Protein AF-A0A1C5WD98-F1 (afdb_monomer_lite)

Structure (mmCIF, N/CA/C/O backbone):
data_AF-A0A1C5WD98-F1
#
_entry.id   AF-A0A1C5WD98-F1
#
loop_
_atom_site.group_PDB
_atom_site.id
_atom_site.type_symbol
_atom_site.label_atom_id
_atom_site.label_alt_id
_atom_site.label_comp_id
_atom_site.label_asym_id
_atom_site.label_entity_id
_atom_site.label_seq_id
_atom_site.pdbx_PDB_ins_code
_atom_site.Cartn_x
_atom_site.Cartn_y
_atom_site.Cartn_z
_atom_site.occupancy
_atom_site.B_iso_or_equiv
_atom_site.auth_seq_id
_atom_site.auth_comp_id
_atom_site.auth_asym_id
_atom_site.auth_atom_id
_atom_site.pdbx_PDB_model_num
ATOM 1 N N . MET A 1 1 ? -21.181 -2.408 30.366 1.00 50.03 1 MET A N 1
ATOM 2 C CA . MET A 1 1 ? -20.063 -1.778 29.636 1.00 50.03 1 MET A CA 1
ATOM 3 C C . MET A 1 1 ? -19.833 -2.634 28.402 1.00 50.03 1 MET A C 1
ATOM 5 O O . MET A 1 1 ? -19.607 -3.822 28.572 1.00 50.03 1 MET A O 1
ATOM 9 N N . TYR A 1 2 ? -20.045 -2.099 27.198 1.00 61.69 2 TYR A N 1
ATOM 10 C CA . TYR A 1 2 ? -19.792 -2.847 25.962 1.00 61.69 2 TYR A CA 1
ATOM 11 C C . TYR A 1 2 ? -18.314 -2.698 25.611 1.00 61.69 2 TYR A C 1
ATOM 13 O O . TYR A 1 2 ? -17.845 -1.578 25.423 1.00 61.69 2 TYR A O 1
ATOM 21 N N . THR A 1 3 ? -17.589 -3.811 25.568 1.00 67.06 3 THR A N 1
ATOM 22 C CA . THR A 1 3 ? -16.191 -3.832 25.132 1.00 67.06 3 THR A CA 1
ATOM 23 C C . THR A 1 3 ? -16.178 -4.037 23.625 1.00 67.06 3 THR A C 1
ATOM 25 O O . THR A 1 3 ? -16.642 -5.063 23.133 1.00 67.06 3 THR A O 1
ATOM 28 N N . ILE A 1 4 ? -15.703 -3.035 22.892 1.00 70.31 4 ILE A N 1
ATOM 29 C CA . ILE A 1 4 ? -15.509 -3.125 21.445 1.00 70.31 4 ILE A CA 1
ATOM 30 C C . ILE A 1 4 ? -14.107 -3.691 21.236 1.00 70.31 4 ILE A C 1
ATOM 32 O O . ILE A 1 4 ? -13.137 -3.073 21.662 1.00 70.31 4 ILE A O 1
ATOM 36 N N . ASN A 1 5 ? -14.004 -4.867 20.618 1.00 76.12 5 ASN A N 1
ATOM 37 C CA . ASN A 1 5 ? -12.718 -5.484 20.299 1.00 76.12 5 ASN A CA 1
ATOM 38 C C . ASN A 1 5 ? -12.189 -4.899 18.985 1.00 76.12 5 ASN A C 1
ATOM 40 O O . ASN A 1 5 ? -12.525 -5.392 17.914 1.00 76.12 5 ASN A O 1
ATOM 44 N N . ASN A 1 6 ? -11.392 -3.836 19.066 1.00 82.69 6 ASN A N 1
ATOM 45 C CA . ASN A 1 6 ? -10.650 -3.277 17.934 1.00 82.69 6 ASN A CA 1
ATOM 46 C C . ASN A 1 6 ? -9.317 -4.020 17.739 1.00 82.69 6 ASN A C 1
ATOM 48 O O . ASN A 1 6 ? -8.606 -4.271 18.710 1.00 82.69 6 ASN A O 1
ATOM 52 N N . LYS A 1 7 ? -8.938 -4.325 16.491 1.00 86.56 7 LYS A N 1
ATOM 53 C CA . LYS A 1 7 ? -7.667 -5.009 16.172 1.00 86.56 7 LYS A CA 1
ATOM 54 C C . LYS A 1 7 ? -6.417 -4.157 16.419 1.00 86.56 7 LYS A C 1
ATOM 56 O O . LYS A 1 7 ? -5.368 -4.726 16.717 1.00 86.56 7 LYS A O 1
ATOM 61 N N . PHE A 1 8 ? -6.536 -2.833 16.285 1.00 89.62 8 PHE A N 1
ATOM 62 C CA . PHE A 1 8 ? -5.437 -1.867 16.421 1.00 89.62 8 PHE A CA 1
ATOM 63 C C . PHE A 1 8 ? -5.777 -0.720 17.376 1.00 89.62 8 PHE A C 1
ATOM 65 O O . PHE A 1 8 ? -6.924 -0.255 17.405 1.00 89.62 8 PHE A O 1
ATOM 72 N N . GLU A 1 9 ? -4.780 -0.227 18.106 1.00 89.56 9 GLU A N 1
ATOM 73 C CA . GLU A 1 9 ? -4.888 0.895 19.043 1.00 89.56 9 GLU A CA 1
ATOM 74 C C . GLU A 1 9 ? -4.511 2.250 18.422 1.00 89.56 9 GLU A C 1
ATOM 76 O O . GLU A 1 9 ? -3.893 2.350 17.361 1.00 89.56 9 GLU A O 1
ATOM 81 N N . LEU A 1 10 ? -4.891 3.342 19.096 1.00 90.88 10 LEU A N 1
ATOM 82 C CA . LEU A 1 10 ? -4.507 4.694 18.688 1.00 90.88 10 LEU A CA 1
ATOM 83 C C . LEU A 1 10 ? -2.989 4.876 18.765 1.00 90.88 10 LEU A C 1
ATOM 85 O O . LEU A 1 10 ? -2.370 4.642 19.796 1.00 90.88 10 LEU A O 1
ATOM 89 N N . GLY A 1 11 ? -2.402 5.380 17.683 1.00 91.69 11 GLY A N 1
ATOM 90 C CA . GLY A 1 11 ? -0.966 5.600 17.577 1.00 91.69 11 GLY A CA 1
ATOM 91 C C . GLY A 1 11 ? -0.157 4.349 17.236 1.00 91.69 11 GLY A C 1
ATOM 92 O O . GLY A 1 11 ? 1.049 4.487 17.037 1.00 91.69 11 GLY A O 1
ATOM 93 N N . GLU A 1 12 ? -0.786 3.179 17.116 1.00 93.81 12 GLU A N 1
ATOM 94 C CA . GLU A 1 12 ? -0.118 1.953 16.681 1.00 93.81 12 GLU A CA 1
ATOM 95 C C . GLU A 1 12 ? 0.359 2.086 15.226 1.00 93.81 12 GLU A C 1
ATOM 97 O O . GLU A 1 12 ? -0.339 2.640 14.367 1.00 93.81 12 GLU A O 1
ATOM 102 N N . GLU A 1 13 ? 1.572 1.604 14.955 1.00 94.81 13 GLU A N 1
ATOM 103 C CA . GLU A 1 13 ? 2.104 1.493 13.599 1.00 94.81 13 GLU A CA 1
ATOM 104 C C . GLU A 1 13 ? 1.762 0.121 13.030 1.00 94.81 13 GLU A C 1
ATOM 106 O O . GLU A 1 13 ? 2.045 -0.906 13.641 1.00 94.81 13 GLU A O 1
ATOM 111 N N . CYS A 1 14 ? 1.179 0.107 11.841 1.00 94.31 14 CYS A N 1
ATOM 112 C CA . CYS A 1 14 ? 0.757 -1.104 11.153 1.00 94.31 14 CYS A CA 1
ATOM 113 C C . CYS A 1 14 ? 0.961 -0.950 9.643 1.00 94.31 14 CYS A C 1
ATOM 115 O O . CYS A 1 14 ? 1.528 0.041 9.166 1.00 94.31 14 CYS A O 1
ATOM 117 N N . TRP A 1 15 ? 0.507 -1.938 8.882 1.00 94.38 15 TRP A N 1
ATOM 118 C CA . TRP A 1 15 ? 0.615 -1.957 7.431 1.00 94.38 15 TRP A CA 1
ATOM 119 C C . TRP A 1 15 ? -0.761 -1.864 6.785 1.00 94.38 15 TRP A C 1
ATOM 121 O O . TRP A 1 15 ? -1.721 -2.482 7.231 1.00 94.38 15 TRP A O 1
ATOM 131 N N . SER A 1 16 ? -0.860 -1.082 5.717 1.00 93.75 16 SER A N 1
ATOM 132 C CA . SER A 1 16 ? -2.041 -1.004 4.860 1.00 93.75 16 SER A CA 1
ATOM 133 C C . SER A 1 16 ? -1.636 -1.153 3.402 1.00 93.75 16 SER A C 1
ATOM 135 O O . SER A 1 16 ? -0.465 -1.357 3.094 1.00 93.75 16 SER A O 1
ATOM 137 N N . THR A 1 17 ? -2.600 -1.055 2.495 1.00 91.69 17 THR A N 1
ATOM 138 C CA . THR A 1 17 ? -2.381 -1.241 1.064 1.00 91.69 17 THR A CA 1
ATOM 139 C C . THR A 1 17 ? -3.000 -0.109 0.255 1.00 91.69 17 THR A C 1
ATOM 141 O O . THR A 1 17 ? -4.052 0.440 0.595 1.00 91.69 17 THR A O 1
ATOM 144 N N . TYR A 1 18 ? -2.350 0.267 -0.840 1.00 89.25 18 TYR A N 1
ATOM 145 C CA . TYR A 1 18 ? -2.817 1.311 -1.748 1.00 89.25 18 TYR A CA 1
ATOM 146 C C . TYR A 1 18 ? -2.555 0.931 -3.199 1.00 89.25 18 TYR A C 1
ATOM 148 O O . TYR A 1 18 ? -1.744 0.058 -3.499 1.00 89.25 18 TYR A O 1
ATOM 156 N N . ARG A 1 19 ? -3.288 1.573 -4.111 1.00 87.31 19 ARG A N 1
ATOM 157 C CA . ARG A 1 19 ? -3.120 1.363 -5.547 1.00 87.31 19 ARG A CA 1
ATOM 158 C C . ARG A 1 19 ? -2.031 2.282 -6.069 1.00 87.31 19 ARG A C 1
ATOM 160 O O . ARG A 1 19 ? -2.161 3.502 -5.981 1.00 87.31 19 ARG A O 1
ATOM 167 N N . GLU A 1 20 ? -1.017 1.693 -6.674 1.00 85.69 20 GLU A N 1
ATOM 168 C CA . GLU A 1 20 ? 0.025 2.401 -7.400 1.00 85.69 20 GLU A CA 1
ATOM 169 C C . GLU A 1 20 ? -0.120 2.131 -8.898 1.00 85.69 20 GLU A C 1
ATOM 171 O O . GLU A 1 20 ? -0.405 1.008 -9.320 1.00 85.69 20 GLU A O 1
ATOM 176 N N . LYS A 1 21 ? 0.042 3.172 -9.720 1.00 81.94 21 LYS A N 1
ATOM 177 C CA . LYS A 1 21 ? 0.034 3.012 -11.176 1.00 81.94 21 LYS A CA 1
ATOM 178 C C . LYS A 1 21 ? 1.236 2.186 -11.602 1.00 81.94 21 LYS A C 1
ATOM 180 O O . LYS A 1 21 ? 2.374 2.524 -11.283 1.00 81.94 21 LYS A O 1
ATOM 185 N N . THR A 1 22 ? 0.997 1.146 -12.388 1.00 78.06 22 THR A N 1
ATOM 186 C CA . THR A 1 22 ? 2.083 0.361 -12.961 1.00 78.06 22 THR A CA 1
ATOM 187 C C . THR A 1 22 ? 2.696 1.140 -14.123 1.00 78.06 22 THR A C 1
ATOM 189 O O . THR A 1 22 ? 2.109 1.245 -15.202 1.00 78.06 22 THR A O 1
ATOM 192 N N . VAL A 1 23 ? 3.889 1.693 -13.914 1.00 73.44 23 VAL A N 1
ATOM 193 C CA . VAL A 1 23 ? 4.660 2.341 -14.981 1.00 73.44 23 VAL A CA 1
ATOM 194 C C . VAL A 1 23 ? 5.560 1.298 -15.631 1.00 73.44 23 VAL A C 1
ATOM 196 O O . VAL A 1 23 ? 6.528 0.833 -15.031 1.00 73.44 23 VAL A O 1
ATOM 199 N N . TYR A 1 24 ? 5.252 0.928 -16.873 1.00 72.88 24 TYR A N 1
ATOM 200 C CA . TYR A 1 24 ? 6.123 0.060 -17.656 1.00 72.88 24 TYR A CA 1
ATOM 201 C C . TYR A 1 24 ? 7.190 0.899 -18.361 1.00 72.88 24 TYR A C 1
ATOM 203 O O . TYR A 1 24 ? 6.879 1.767 -19.175 1.00 72.88 24 TYR A O 1
ATOM 211 N N . LYS A 1 25 ? 8.464 0.641 -18.057 1.00 78.69 25 LYS A N 1
ATOM 212 C CA . LYS A 1 25 ? 9.591 1.270 -18.753 1.00 78.69 25 LYS A CA 1
ATOM 213 C C . LYS A 1 25 ? 10.087 0.357 -19.860 1.00 78.69 25 LYS A C 1
ATOM 215 O O . LYS A 1 25 ? 10.160 -0.856 -19.686 1.00 78.69 25 LYS A O 1
ATOM 220 N N . CYS A 1 26 ? 10.486 0.956 -20.981 1.00 81.19 26 CYS A N 1
ATOM 221 C CA . CYS A 1 26 ? 11.071 0.197 -22.080 1.00 81.19 26 CYS A CA 1
ATOM 222 C C . CYS A 1 26 ? 12.317 -0.555 -21.602 1.00 81.19 26 CYS A C 1
ATOM 224 O O . CYS A 1 26 ? 13.227 0.100 -21.096 1.00 81.19 26 CYS A O 1
ATOM 226 N N . PRO A 1 27 ? 12.418 -1.881 -21.795 1.00 82.94 27 PRO A N 1
ATOM 227 C CA . PRO A 1 27 ? 13.565 -2.646 -21.310 1.00 82.94 27 PRO A CA 1
ATOM 228 C C . PRO A 1 27 ? 14.864 -2.273 -22.037 1.00 82.94 27 PRO A C 1
ATOM 230 O O . PRO A 1 27 ? 15.945 -2.449 -21.489 1.00 82.94 27 PRO A O 1
ATOM 233 N N . ILE A 1 28 ? 14.765 -1.724 -23.253 1.00 84.69 28 ILE A N 1
ATOM 234 C CA . ILE A 1 28 ? 15.926 -1.369 -24.076 1.00 84.69 28 ILE A CA 1
ATOM 235 C C . ILE A 1 28 ? 16.441 0.039 -23.755 1.00 84.69 28 ILE A C 1
ATOM 237 O O . ILE A 1 28 ? 17.632 0.220 -23.524 1.00 84.69 28 ILE A O 1
ATOM 241 N N . CYS A 1 29 ? 15.569 1.053 -23.748 1.00 84.62 29 CYS A N 1
ATOM 242 C CA . CYS A 1 29 ? 15.987 2.443 -23.507 1.00 84.62 29 CYS A CA 1
ATOM 243 C C . CYS A 1 29 ? 15.734 2.933 -22.076 1.00 84.62 29 CYS A C 1
ATOM 245 O O . CYS A 1 29 ? 16.044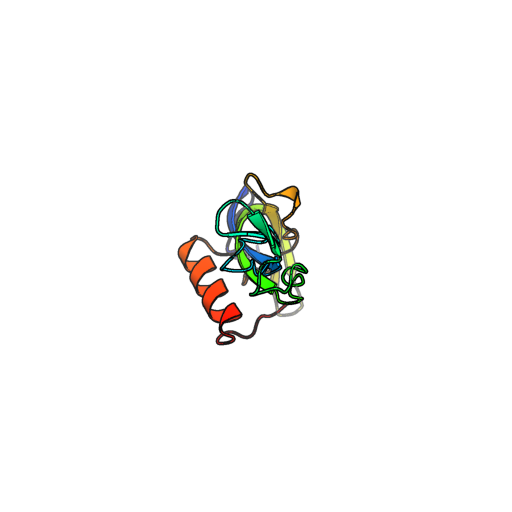 4.079 -21.761 1.00 84.62 29 CYS A O 1
ATOM 247 N N . ASN A 1 30 ? 15.153 2.105 -21.205 1.00 83.44 30 ASN A N 1
ATOM 248 C CA . ASN A 1 30 ? 14.761 2.456 -19.837 1.00 83.44 30 ASN A CA 1
ATOM 249 C C . ASN A 1 30 ? 13.933 3.756 -19.752 1.00 83.44 30 ASN A C 1
ATOM 251 O O . ASN A 1 30 ? 14.120 4.581 -18.860 1.00 83.44 30 ASN A O 1
ATOM 255 N N . GLY A 1 31 ? 13.053 3.971 -20.736 1.00 81.19 31 GLY A N 1
ATOM 256 C CA . GLY A 1 31 ? 12.213 5.169 -20.839 1.00 81.19 31 GLY A CA 1
ATOM 257 C C . GLY A 1 31 ? 12.902 6.411 -21.417 1.00 81.19 31 GLY A C 1
ATOM 258 O O . GLY A 1 31 ? 12.253 7.439 -21.546 1.00 81.19 31 GLY A O 1
ATOM 259 N N . LYS A 1 32 ? 14.179 6.336 -21.816 1.00 85.62 32 LYS A N 1
ATOM 260 C CA . LYS A 1 32 ? 14.914 7.463 -22.426 1.00 85.62 32 LYS A CA 1
ATOM 261 C C . LYS A 1 32 ? 14.570 7.728 -23.892 1.00 85.62 32 LYS A C 1
ATOM 263 O O . LYS A 1 32 ? 15.164 8.628 -24.465 1.00 85.62 32 LYS A O 1
ATOM 268 N N . THR A 1 33 ? 13.720 6.887 -24.490 1.00 87.19 33 THR A N 1
ATOM 269 C CA . THR A 1 33 ? 13.281 6.887 -25.902 1.00 87.19 33 THR A CA 1
ATOM 270 C C . THR A 1 33 ? 14.380 6.790 -26.969 1.00 87.19 33 THR A C 1
ATOM 272 O O . THR A 1 33 ? 14.078 6.479 -28.116 1.00 87.19 33 THR A O 1
ATOM 275 N N . GLU A 1 34 ? 15.653 6.895 -26.597 1.00 90.69 34 GLU A N 1
ATOM 276 C CA . GLU A 1 34 ? 16.817 6.810 -27.479 1.00 90.69 34 GLU A CA 1
ATOM 277 C C . GLU A 1 34 ? 17.840 5.787 -26.968 1.00 90.69 34 GLU A C 1
ATOM 279 O O . GLU A 1 34 ? 17.907 5.483 -25.772 1.00 90.69 34 GLU A O 1
ATOM 284 N N . ILE A 1 35 ? 18.664 5.268 -27.880 1.00 90.56 35 ILE A N 1
ATOM 285 C CA . ILE A 1 35 ? 19.832 4.433 -27.573 1.00 90.56 35 ILE A CA 1
ATOM 286 C C . ILE A 1 35 ? 21.068 4.930 -28.325 1.00 90.56 35 ILE A C 1
ATOM 288 O O . ILE A 1 35 ? 20.961 5.593 -29.356 1.00 90.56 35 ILE A O 1
ATOM 292 N N . VAL A 1 36 ? 22.255 4.589 -27.819 1.00 91.69 36 VAL A N 1
ATOM 293 C CA . VAL A 1 36 ? 23.523 4.880 -28.500 1.00 91.69 36 VAL A CA 1
ATOM 294 C C . VAL A 1 36 ? 23.928 3.667 -29.330 1.00 91.69 36 VAL A C 1
ATOM 296 O O . VAL A 1 36 ? 24.227 2.610 -28.779 1.00 91.69 36 VAL A O 1
ATOM 299 N N . TYR A 1 37 ? 23.971 3.824 -30.651 1.00 87.38 37 TYR A N 1
ATOM 300 C CA . TYR A 1 37 ? 24.449 2.804 -31.580 1.00 87.38 37 TYR A CA 1
ATOM 301 C C . TYR A 1 37 ? 25.620 3.357 -32.392 1.00 87.38 37 TYR A C 1
ATOM 303 O O . TYR A 1 37 ? 25.483 4.353 -33.099 1.00 87.38 37 TYR A O 1
ATOM 311 N N . LYS A 1 38 ? 26.794 2.721 -32.270 1.00 90.38 38 LYS A N 1
ATOM 312 C CA . LYS A 1 38 ? 28.039 3.128 -32.956 1.00 90.38 38 LYS A CA 1
ATOM 313 C C . LYS A 1 38 ? 28.395 4.619 -32.778 1.00 90.38 38 LYS A C 1
ATOM 315 O O . LYS A 1 38 ? 28.892 5.253 -33.699 1.00 90.38 38 LYS A O 1
ATOM 320 N N . GLY A 1 39 ? 28.123 5.178 -31.597 1.00 90.12 39 GLY A N 1
ATOM 321 C CA . GLY A 1 39 ? 28.397 6.585 -31.273 1.00 90.12 39 GLY A CA 1
ATOM 322 C C . GLY A 1 39 ? 27.298 7.577 -31.674 1.00 90.12 39 GLY A C 1
ATOM 323 O O . GLY A 1 39 ? 27.360 8.732 -31.263 1.00 90.12 39 GLY A O 1
ATOM 324 N N . TYR A 1 40 ? 26.262 7.141 -32.393 1.00 90.25 40 TYR A N 1
ATOM 325 C CA . TYR A 1 40 ? 25.119 7.974 -32.768 1.00 90.25 40 TYR A CA 1
ATOM 326 C C . TYR A 1 40 ? 23.923 7.714 -31.849 1.00 90.25 40 TYR A C 1
ATOM 328 O O . TYR A 1 40 ? 23.685 6.576 -31.436 1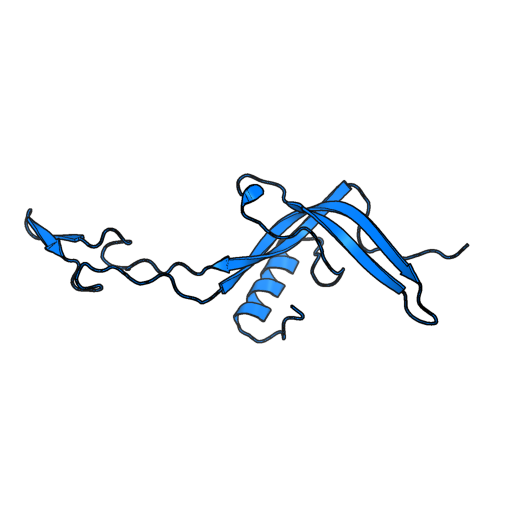.00 90.25 40 TYR A O 1
ATOM 336 N N . ARG A 1 41 ? 23.156 8.766 -31.537 1.00 91.12 41 ARG A N 1
ATOM 337 C CA . ARG A 1 41 ? 21.859 8.633 -30.862 1.00 91.12 41 ARG A CA 1
ATOM 338 C C . ARG A 1 41 ? 20.807 8.280 -31.898 1.00 91.12 41 ARG A C 1
ATOM 340 O O . ARG A 1 41 ? 20.642 9.006 -32.874 1.00 91.12 41 ARG A O 1
ATOM 347 N N . VAL A 1 42 ? 20.127 7.163 -31.688 1.00 92.25 42 VAL A N 1
ATOM 348 C CA . VAL A 1 42 ? 19.047 6.698 -32.558 1.00 92.25 42 VAL A CA 1
ATOM 349 C C . VAL A 1 42 ? 17.784 6.460 -31.731 1.00 92.25 42 VAL A C 1
ATOM 351 O O . VAL A 1 42 ? 17.895 6.089 -30.555 1.00 92.25 42 VAL A O 1
ATOM 354 N N . PRO A 1 43 ? 16.586 6.647 -32.315 1.00 91.00 43 PRO A N 1
ATOM 355 C CA . PRO A 1 43 ? 15.336 6.286 -31.662 1.00 91.00 43 PRO A CA 1
ATOM 356 C C . PRO A 1 43 ? 15.369 4.827 -31.212 1.00 91.00 43 PRO A C 1
ATOM 358 O O . PRO A 1 43 ? 15.873 3.953 -31.920 1.00 91.00 43 PRO A O 1
ATOM 361 N N . CYS A 1 44 ? 14.848 4.554 -30.020 1.00 88.50 44 CYS A N 1
ATOM 362 C CA . CYS A 1 44 ? 14.803 3.199 -29.501 1.00 88.50 44 CYS A CA 1
ATOM 363 C C . CYS A 1 44 ? 13.874 2.343 -30.378 1.00 88.50 44 CYS A C 1
ATOM 365 O O . CYS A 1 44 ? 12.683 2.650 -30.441 1.00 88.50 44 CYS A O 1
ATOM 367 N N . PRO A 1 45 ? 14.370 1.249 -30.983 1.00 87.00 45 PRO A N 1
ATOM 368 C CA . PRO A 1 45 ? 13.581 0.420 -31.895 1.00 87.00 45 PRO A CA 1
ATOM 369 C C . PRO A 1 45 ? 12.490 -0.392 -31.185 1.00 87.00 45 PRO A C 1
ATOM 371 O O . PRO A 1 45 ? 11.566 -0.864 -31.827 1.00 87.00 45 PRO A O 1
ATOM 374 N N . ALA A 1 46 ? 12.574 -0.569 -29.861 1.00 85.12 46 ALA A N 1
ATOM 375 C CA . ALA A 1 46 ? 11.537 -1.276 -29.101 1.00 85.12 46 ALA A CA 1
ATOM 376 C C . ALA A 1 46 ? 10.325 -0.407 -28.748 1.00 85.12 46 ALA A C 1
ATOM 378 O O . ALA A 1 46 ? 9.283 -0.946 -28.393 1.00 85.12 46 ALA A O 1
ATOM 379 N N . CYS A 1 47 ? 10.452 0.919 -28.798 1.00 85.88 47 CYS A N 1
ATOM 380 C CA . CYS A 1 47 ? 9.345 1.832 -28.511 1.00 85.88 47 CYS A CA 1
ATOM 381 C C . CYS A 1 47 ? 9.186 2.919 -29.583 1.00 85.88 47 CYS A C 1
ATOM 383 O O . CYS A 1 47 ? 8.591 3.957 -29.301 1.00 85.88 47 CYS A O 1
ATOM 385 N N . ASP A 1 48 ? 9.799 2.735 -30.757 1.00 84.81 48 ASP A N 1
ATOM 386 C CA . ASP A 1 48 ? 9.844 3.679 -31.884 1.00 84.81 48 ASP A CA 1
ATOM 387 C C . ASP A 1 48 ? 10.104 5.144 -31.490 1.00 84.81 48 ASP A C 1
ATOM 389 O O . ASP A 1 48 ? 9.511 6.074 -32.033 1.00 84.81 48 ASP A O 1
ATOM 393 N N . GLY A 1 49 ? 10.954 5.374 -30.485 1.00 84.44 49 GLY A N 1
ATOM 394 C CA . GLY A 1 49 ? 11.226 6.723 -29.969 1.00 84.44 49 GLY A CA 1
ATOM 395 C C . GLY A 1 49 ? 10.061 7.421 -29.249 1.00 84.44 49 GLY A C 1
ATOM 396 O O . GLY A 1 49 ? 10.219 8.554 -28.808 1.00 84.44 49 GLY A O 1
ATOM 397 N N . LYS A 1 50 ? 8.912 6.761 -29.082 1.00 81.38 50 LYS A N 1
ATOM 398 C CA . LYS A 1 50 ? 7.722 7.303 -28.402 1.00 81.38 50 LYS A CA 1
ATOM 399 C C . LYS A 1 50 ? 7.671 6.956 -26.916 1.00 81.38 50 LYS A C 1
ATOM 401 O O . LYS A 1 50 ? 6.984 7.622 -26.151 1.00 81.38 50 LYS A O 1
ATOM 406 N N . GLY A 1 51 ? 8.417 5.931 -26.506 1.00 79.00 51 GLY A N 1
ATOM 407 C CA . GLY A 1 51 ? 8.284 5.344 -25.175 1.00 79.00 51 GLY A CA 1
ATOM 408 C C . GLY A 1 51 ? 7.072 4.417 -25.095 1.00 79.00 51 GLY A C 1
ATOM 409 O O . GLY A 1 51 ? 6.415 4.147 -26.097 1.00 79.00 51 GLY A O 1
ATOM 410 N N . PHE A 1 52 ? 6.811 3.891 -23.903 1.00 74.12 52 PHE A N 1
ATOM 411 C CA . PHE A 1 52 ? 5.563 3.190 -23.613 1.00 74.12 52 PHE A CA 1
ATOM 412 C C . PHE A 1 52 ? 4.634 4.161 -22.888 1.00 74.12 52 PHE A C 1
ATOM 414 O O . PHE A 1 52 ? 5.092 4.904 -22.020 1.00 74.12 52 PHE A O 1
ATOM 421 N N . GLU A 1 53 ? 3.352 4.171 -23.253 1.00 67.25 53 GLU A N 1
ATOM 422 C CA . GLU A 1 53 ? 2.348 4.952 -22.531 1.00 67.25 53 GLU A CA 1
ATOM 423 C C . GLU A 1 53 ? 2.247 4.471 -21.077 1.00 67.25 53 GLU A C 1
ATOM 425 O O . GLU A 1 53 ? 2.431 3.282 -20.784 1.00 67.25 53 GLU A O 1
ATOM 430 N N . GLU A 1 54 ? 1.950 5.394 -20.156 1.00 64.25 54 GLU A N 1
ATOM 431 C CA . GLU A 1 54 ? 1.603 5.012 -18.791 1.00 64.25 54 GLU A CA 1
ATOM 432 C C . GLU A 1 54 ? 0.414 4.057 -18.845 1.00 64.25 54 GLU A C 1
ATOM 434 O O . GLU A 1 54 ? -0.656 4.391 -19.358 1.00 64.25 54 GLU A O 1
ATOM 439 N N . SER A 1 55 ? 0.601 2.845 -18.324 1.00 65.00 55 SER A N 1
ATOM 440 C CA . SER A 1 55 ? -0.496 1.894 -18.305 1.00 65.00 55 SER A CA 1
ATOM 441 C C . SER A 1 55 ? -1.599 2.421 -17.384 1.00 65.00 55 SER A C 1
ATOM 443 O O . SER A 1 55 ? -1.336 2.936 -16.297 1.00 65.00 55 SER A O 1
ATOM 445 N N . SER A 1 56 ? -2.857 2.242 -17.783 1.00 66.62 56 SER A N 1
ATOM 446 C CA . SER A 1 56 ? -4.007 2.487 -16.904 1.00 66.62 56 SER A CA 1
ATOM 447 C C . SER A 1 56 ? -4.150 1.423 -15.808 1.00 66.62 56 SER A C 1
ATOM 449 O O . SER A 1 56 ? -5.122 1.440 -15.051 1.00 66.62 56 SER A O 1
ATOM 451 N N . LYS A 1 57 ? -3.215 0.466 -15.740 1.00 76.50 57 LYS A N 1
ATOM 452 C CA . LYS A 1 57 ? -3.233 -0.629 -14.779 1.00 76.50 57 LYS A CA 1
ATOM 453 C C . LYS A 1 57 ? -2.643 -0.157 -13.458 1.00 76.50 57 LYS A C 1
ATOM 455 O O . LYS A 1 57 ? -1.676 0.602 -13.410 1.00 76.50 57 LYS A O 1
ATOM 460 N N . TYR A 1 58 ? -3.247 -0.641 -12.387 1.00 82.44 58 TYR A N 1
ATOM 461 C CA . TYR A 1 58 ? -2.807 -0.392 -11.027 1.00 82.44 58 TYR A CA 1
ATOM 462 C C . TYR A 1 58 ? -2.399 -1.718 -10.404 1.00 82.44 58 TYR A C 1
ATOM 464 O O . TYR A 1 58 ? -3.050 -2.736 -10.649 1.00 82.44 58 TYR A O 1
ATOM 472 N N . ALA A 1 59 ? -1.357 -1.682 -9.587 1.00 85.88 59 ALA A N 1
ATOM 473 C CA . ALA A 1 59 ? -0.991 -2.761 -8.689 1.00 85.88 59 ALA A CA 1
ATOM 474 C C . ALA A 1 59 ? -1.277 -2.321 -7.255 1.00 85.88 59 ALA A C 1
ATOM 476 O O . ALA A 1 59 ? -1.135 -1.146 -6.908 1.00 85.88 59 ALA A O 1
ATOM 477 N N . LEU A 1 60 ? -1.705 -3.262 -6.427 1.00 89.62 60 LEU A N 1
ATOM 478 C CA . LEU A 1 60 ? -1.800 -3.065 -4.997 1.00 89.62 60 LEU A CA 1
ATOM 479 C C . LEU A 1 60 ? -0.420 -3.240 -4.364 1.00 89.62 60 LEU A C 1
ATOM 481 O O . LEU A 1 60 ? 0.258 -4.228 -4.645 1.00 89.62 60 LEU A O 1
ATOM 485 N N . ILE A 1 61 ? -0.013 -2.271 -3.547 1.00 89.69 61 ILE A N 1
ATOM 486 C CA . ILE A 1 61 ? 1.281 -2.237 -2.858 1.00 89.69 61 ILE A CA 1
ATOM 487 C C . ILE A 1 61 ? 1.051 -1.902 -1.385 1.00 89.69 61 ILE A C 1
ATOM 489 O O . ILE A 1 61 ? 0.144 -1.139 -1.038 1.00 89.69 61 ILE A O 1
ATOM 493 N N . GLN A 1 62 ? 1.866 -2.489 -0.515 1.00 92.19 62 GLN A N 1
ATOM 494 C CA . GLN A 1 62 ? 1.849 -2.257 0.920 1.00 92.19 62 GLN A CA 1
ATOM 495 C C . GLN A 1 62 ? 2.513 -0.927 1.301 1.00 92.19 62 GLN A C 1
ATOM 497 O O . GLN A 1 62 ? 3.469 -0.468 0.680 1.00 92.19 62 GLN A O 1
ATOM 502 N N . CYS A 1 63 ? 2.022 -0.306 2.365 1.00 92.00 63 CYS A N 1
ATOM 503 C CA . CYS A 1 63 ? 2.604 0.890 2.957 1.00 92.00 63 CYS A CA 1
ATOM 504 C C . CYS A 1 63 ? 2.482 0.853 4.477 1.00 92.00 63 CYS A C 1
ATOM 506 O O . CYS A 1 63 ? 1.479 0.382 5.019 1.00 92.00 63 CYS A O 1
ATOM 508 N N . LYS A 1 64 ? 3.465 1.430 5.166 1.00 93.81 64 LYS A N 1
ATOM 509 C CA . LYS A 1 64 ? 3.407 1.605 6.615 1.00 93.81 64 LYS A CA 1
ATOM 510 C C . LYS A 1 64 ? 2.507 2.787 6.970 1.00 93.81 64 LYS A C 1
ATOM 512 O O . LYS A 1 64 ? 2.590 3.849 6.350 1.00 93.81 64 LYS A O 1
ATOM 517 N N . VAL A 1 65 ? 1.651 2.617 7.970 1.00 93.94 65 VAL A N 1
ATOM 518 C CA . VAL A 1 65 ? 0.698 3.637 8.418 1.00 93.94 65 VAL A CA 1
ATOM 519 C C . VAL A 1 65 ? 0.631 3.696 9.942 1.00 93.94 65 VAL A C 1
ATOM 521 O O . VAL A 1 65 ? 0.946 2.729 10.632 1.00 93.94 65 VAL A O 1
ATOM 524 N N . LYS A 1 66 ? 0.196 4.838 10.474 1.00 94.62 66 LYS A N 1
ATOM 525 C CA . LYS A 1 66 ? -0.088 5.045 11.895 1.00 94.62 66 LYS A CA 1
ATOM 526 C C . LYS A 1 66 ? -1.581 5.221 12.109 1.00 94.62 66 LYS A C 1
ATOM 528 O O . LYS A 1 66 ? -2.205 6.029 11.416 1.00 94.62 66 LYS A O 1
ATOM 533 N N . ILE A 1 67 ? -2.152 4.536 13.095 1.00 94.56 67 ILE A N 1
ATOM 534 C CA . ILE A 1 67 ? -3.556 4.735 13.464 1.00 94.56 67 ILE A CA 1
ATOM 535 C C . ILE A 1 67 ? -3.730 6.115 14.101 1.00 94.56 67 ILE A C 1
ATOM 537 O O . ILE A 1 67 ? -3.162 6.418 15.149 1.00 94.56 67 ILE A O 1
ATOM 541 N N . LYS A 1 68 ? -4.563 6.953 13.485 1.00 93.94 68 LYS A N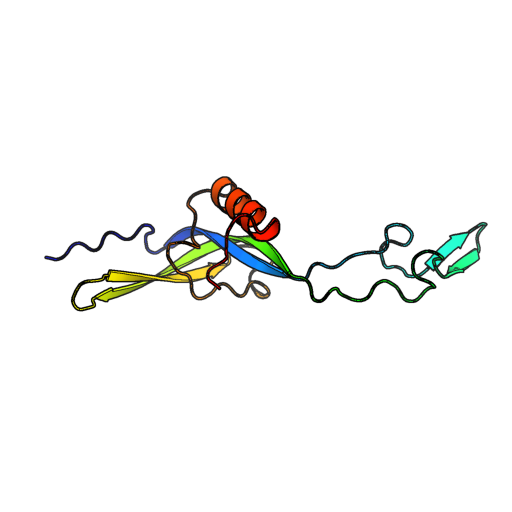 1
ATOM 542 C CA . LYS A 1 68 ? -4.890 8.299 13.971 1.00 93.94 68 LYS A CA 1
ATOM 543 C C . LYS A 1 68 ? -6.208 8.331 14.734 1.00 93.94 68 LYS A C 1
ATOM 545 O O . LYS A 1 68 ? -6.358 9.084 15.692 1.00 93.94 68 LYS A O 1
ATOM 550 N N . ARG A 1 69 ? -7.197 7.569 14.264 1.00 91.31 69 ARG A N 1
ATOM 551 C CA . ARG A 1 69 ? -8.537 7.522 14.855 1.00 91.31 69 ARG A CA 1
ATOM 552 C C . ARG A 1 69 ? -9.150 6.147 14.661 1.00 91.31 69 ARG A C 1
ATOM 554 O O . ARG A 1 69 ? -9.057 5.597 13.569 1.00 91.31 69 ARG A O 1
ATOM 561 N N . VAL A 1 70 ? -9.848 5.671 15.683 1.00 90.62 70 VAL A N 1
ATOM 562 C CA . VAL A 1 70 ? -10.736 4.509 15.603 1.00 90.62 70 VAL A CA 1
ATOM 563 C C . VAL A 1 70 ? -12.176 5.017 15.628 1.00 90.62 70 VAL A C 1
ATOM 565 O O . VAL A 1 70 ? -12.521 5.887 16.432 1.00 90.62 70 VAL A O 1
ATOM 568 N N . ILE A 1 71 ? -12.999 4.540 14.702 1.00 88.38 71 ILE A N 1
ATOM 569 C CA . ILE A 1 71 ? -14.411 4.889 14.560 1.00 88.38 71 ILE A CA 1
ATOM 570 C C . ILE A 1 71 ? -15.188 3.583 14.648 1.00 88.38 71 ILE A C 1
ATOM 572 O O . ILE A 1 71 ? -15.086 2.751 13.754 1.00 88.38 71 ILE A O 1
ATOM 576 N N . ALA A 1 72 ? -15.962 3.414 15.714 1.00 85.69 72 ALA A N 1
ATOM 577 C CA . ALA A 1 72 ? -16.856 2.278 15.865 1.00 85.69 72 ALA A CA 1
ATOM 578 C C . ALA A 1 72 ? -18.302 2.742 15.678 1.00 85.69 72 ALA A C 1
ATOM 580 O O . ALA A 1 72 ? -18.748 3.677 16.348 1.00 85.69 72 ALA A O 1
ATOM 581 N N . SER A 1 73 ? -19.022 2.089 14.772 1.00 82.44 73 SER A N 1
ATOM 582 C CA . SER A 1 73 ? -20.448 2.309 14.543 1.00 82.44 73 SER A CA 1
ATOM 583 C C . SER A 1 73 ? -21.215 1.095 15.049 1.00 82.44 73 SER A C 1
ATOM 585 O O . SER A 1 73 ? -20.971 -0.023 14.606 1.00 82.44 73 SER A O 1
ATOM 587 N N . ILE A 1 74 ? -22.135 1.313 15.989 1.00 82.25 74 ILE A N 1
ATOM 588 C CA . ILE A 1 74 ? -22.943 0.246 16.587 1.00 82.25 74 ILE A CA 1
ATOM 589 C C . ILE A 1 74 ? -24.317 0.267 15.915 1.00 82.25 74 ILE A C 1
ATOM 591 O O . ILE A 1 74 ? -25.117 1.177 16.143 1.00 82.25 74 ILE A O 1
ATOM 595 N N . GLY A 1 75 ? -24.567 -0.715 15.051 1.00 77.50 75 GLY A N 1
ATOM 596 C CA . GLY A 1 75 ? -25.877 -0.988 14.468 1.00 77.50 75 GLY A CA 1
ATOM 597 C C . GLY A 1 75 ? -26.746 -1.849 15.388 1.00 77.50 75 GLY A C 1
ATOM 598 O O . GLY A 1 75 ? -26.363 -2.181 16.507 1.00 77.50 75 GLY A O 1
ATOM 599 N N . LYS A 1 76 ? -27.933 -2.248 14.909 1.00 72.62 76 LYS A N 1
ATOM 600 C CA . LYS A 1 76 ? -28.858 -3.091 15.692 1.00 72.62 76 LYS A CA 1
ATOM 601 C C . LYS A 1 76 ? -28.261 -4.458 16.064 1.00 72.62 76 LYS A C 1
ATOM 603 O O . LYS A 1 76 ? -28.553 -4.916 17.158 1.00 72.62 76 LYS A O 1
ATOM 608 N N . ASN A 1 77 ? -27.436 -5.056 15.193 1.00 72.62 77 ASN A N 1
ATOM 609 C CA . ASN A 1 77 ? -26.810 -6.376 15.390 1.00 72.62 77 ASN A CA 1
ATOM 610 C C . ASN A 1 77 ? -25.336 -6.462 14.930 1.00 72.62 77 ASN A C 1
ATOM 612 O O . ASN A 1 77 ? -24.742 -7.532 15.019 1.00 72.62 77 ASN A O 1
ATOM 616 N N . GLU A 1 78 ? -24.743 -5.375 14.431 1.00 77.56 78 GLU A N 1
ATOM 617 C CA . GLU A 1 78 ? -23.393 -5.385 13.849 1.00 77.56 78 GLU A CA 1
ATOM 618 C C . GLU A 1 78 ? -22.571 -4.205 14.367 1.00 77.56 78 GLU A C 1
ATOM 620 O O . GLU A 1 78 ? -23.095 -3.104 14.563 1.00 77.56 78 GLU A O 1
ATOM 625 N N . ILE A 1 79 ? -21.282 -4.454 14.596 1.00 80.81 79 ILE A N 1
ATOM 626 C CA . ILE A 1 79 ? -20.297 -3.441 14.967 1.00 80.81 79 ILE A CA 1
ATOM 627 C C . ILE A 1 79 ? -19.384 -3.253 13.757 1.00 80.81 79 ILE A C 1
ATOM 629 O O . ILE A 1 79 ? -18.648 -4.166 13.397 1.00 80.81 79 ILE A O 1
ATOM 633 N N . ASP A 1 80 ? -19.433 -2.073 13.143 1.00 84.00 80 ASP A N 1
ATOM 634 C CA . ASP A 1 80 ? -18.539 -1.692 12.046 1.00 84.00 80 ASP A CA 1
ATOM 635 C C . ASP A 1 80 ? -17.380 -0.866 12.612 1.00 84.00 80 ASP A C 1
ATOM 637 O O . ASP A 1 80 ? -17.598 0.210 13.183 1.00 84.00 80 ASP A O 1
ATOM 641 N N . ILE A 1 81 ? -16.152 -1.375 12.486 1.00 87.00 81 ILE A N 1
ATOM 642 C CA . ILE A 1 81 ? -14.937 -0.707 12.965 1.00 87.00 81 ILE A CA 1
ATOM 643 C C . ILE A 1 81 ? -14.143 -0.192 11.768 1.00 87.00 81 ILE A C 1
ATOM 645 O O . ILE A 1 81 ? -13.686 -0.948 10.910 1.00 87.00 81 ILE A O 1
ATOM 649 N N . ARG A 1 82 ? -13.937 1.124 11.744 1.00 90.31 82 ARG A N 1
ATOM 650 C CA . ARG A 1 82 ? -13.131 1.821 10.742 1.00 90.31 82 ARG A CA 1
ATOM 651 C C . ARG A 1 82 ? -11.990 2.576 11.386 1.00 90.31 82 ARG A C 1
ATOM 653 O O . ARG A 1 82 ? -12.083 3.074 12.508 1.00 90.31 82 ARG A O 1
ATOM 660 N N . TYR A 1 83 ? -10.934 2.740 10.610 1.00 91.44 83 TYR A N 1
ATOM 661 C CA . TYR A 1 83 ? -9.711 3.391 11.031 1.00 91.44 83 TYR A CA 1
ATOM 662 C C . TYR A 1 83 ? -9.408 4.565 10.114 1.00 91.44 83 TYR A C 1
ATOM 664 O O . TYR A 1 83 ? -9.457 4.450 8.887 1.00 91.44 83 TYR A O 1
ATOM 672 N N . ASN A 1 84 ? -9.045 5.696 10.718 1.00 93.12 84 ASN A N 1
ATOM 673 C CA . ASN A 1 84 ? -8.305 6.718 9.998 1.00 93.12 84 ASN A CA 1
ATOM 674 C C . ASN A 1 84 ? -6.826 6.514 10.256 1.00 93.12 84 ASN A C 1
ATOM 676 O O . ASN A 1 84 ? -6.407 6.431 11.416 1.00 93.12 84 ASN A O 1
ATOM 680 N N . VAL A 1 85 ? -6.050 6.495 9.182 1.00 93.19 85 VAL A N 1
ATOM 681 C CA . VAL A 1 85 ? -4.616 6.239 9.241 1.00 93.19 85 VAL A CA 1
ATOM 682 C C . VAL A 1 85 ? -3.846 7.331 8.515 1.00 93.19 85 VAL A C 1
ATOM 684 O O . VAL A 1 85 ? -4.334 7.898 7.536 1.00 93.19 85 VAL A O 1
ATOM 687 N N . ASP A 1 86 ? -2.649 7.626 9.008 1.00 92.00 86 ASP A N 1
ATOM 688 C CA . ASP A 1 86 ? -1.701 8.526 8.355 1.00 92.00 86 ASP A CA 1
ATOM 689 C C . ASP A 1 86 ? -0.517 7.692 7.824 1.00 92.00 86 ASP A C 1
ATOM 691 O O . ASP A 1 86 ? 0.049 6.898 8.581 1.00 92.00 86 ASP A O 1
ATOM 695 N N . PRO A 1 87 ? -0.135 7.819 6.541 1.00 90.88 87 PRO A N 1
ATOM 696 C CA . PRO A 1 87 ? 1.016 7.105 5.997 1.00 90.88 87 PRO A CA 1
ATOM 697 C C . PRO A 1 87 ? 2.330 7.565 6.641 1.00 90.88 87 PRO A C 1
ATOM 699 O O . PRO A 1 87 ? 2.519 8.748 6.924 1.00 90.88 87 PRO A O 1
ATOM 702 N N . ILE A 1 88 ? 3.250 6.622 6.844 1.00 88.06 88 ILE A N 1
ATOM 703 C CA . ILE A 1 88 ? 4.582 6.856 7.413 1.00 88.06 88 ILE A CA 1
ATOM 704 C C . ILE A 1 88 ? 5.630 6.643 6.313 1.00 88.06 88 ILE A C 1
ATOM 706 O O . ILE A 1 88 ? 5.612 5.626 5.624 1.00 88.06 88 ILE A O 1
ATOM 710 N N . GLY A 1 89 ? 6.576 7.577 6.171 1.00 80.25 89 GLY A N 1
ATOM 711 C CA . GLY A 1 89 ? 7.736 7.442 5.281 1.00 80.25 89 GLY A CA 1
ATOM 712 C C . GLY A 1 89 ? 7.790 8.461 4.140 1.00 80.25 89 GLY A C 1
ATOM 713 O O . GLY A 1 89 ? 6.948 9.347 4.022 1.00 80.25 89 GLY A O 1
ATOM 714 N N . ASN A 1 90 ? 8.810 8.344 3.287 1.00 62.78 90 ASN A N 1
ATOM 715 C CA . ASN A 1 90 ? 9.191 9.394 2.329 1.00 62.78 90 ASN A CA 1
ATOM 716 C C . ASN A 1 90 ? 8.158 9.665 1.218 1.00 62.78 90 ASN A C 1
ATOM 718 O O . ASN A 1 90 ? 8.163 10.751 0.648 1.00 62.78 90 ASN A O 1
ATOM 722 N N . ASN A 1 91 ? 7.235 8.734 0.955 1.00 63.97 91 ASN A N 1
ATOM 723 C CA . ASN A 1 91 ? 6.199 8.874 -0.077 1.00 63.97 91 ASN A CA 1
ATOM 724 C C . ASN A 1 91 ? 4.806 9.211 0.481 1.00 63.97 91 ASN A C 1
ATOM 726 O O . ASN A 1 91 ? 3.823 9.130 -0.251 1.00 63.97 91 ASN A O 1
ATOM 730 N N . TRP A 1 92 ? 4.698 9.613 1.753 1.00 66.38 92 TRP A N 1
ATOM 731 C CA . TRP A 1 92 ? 3.412 9.804 2.436 1.00 66.38 92 TRP A CA 1
ATOM 732 C C . TRP A 1 92 ? 2.433 10.749 1.715 1.00 66.38 92 TRP A C 1
ATOM 734 O O . TRP A 1 92 ? 1.232 10.495 1.725 1.00 66.38 92 TRP A O 1
ATOM 744 N N . PHE A 1 93 ? 2.926 11.783 1.023 1.00 66.12 93 PHE A N 1
ATOM 745 C CA . PHE A 1 93 ? 2.092 12.719 0.254 1.00 66.12 93 PHE A CA 1
ATOM 746 C C . PHE A 1 93 ? 1.357 12.080 -0.934 1.00 66.12 93 PHE A C 1
ATOM 748 O O . PHE A 1 93 ? 0.285 12.550 -1.309 1.00 66.12 93 PHE A O 1
ATOM 755 N N . ASN A 1 94 ? 1.912 11.018 -1.524 1.00 71.25 94 ASN A N 1
ATOM 756 C CA . ASN A 1 94 ? 1.354 10.367 -2.713 1.00 71.25 94 ASN A CA 1
ATOM 757 C C . ASN A 1 94 ? 0.465 9.161 -2.370 1.00 71.25 94 ASN A C 1
ATOM 759 O O . ASN A 1 94 ? -0.153 8.573 -3.258 1.00 71.25 94 ASN A O 1
ATOM 763 N N . ILE A 1 95 ? 0.387 8.783 -1.091 1.00 80.38 95 ILE A N 1
ATOM 764 C CA . ILE A 1 95 ? -0.328 7.592 -0.637 1.00 80.38 95 ILE A CA 1
ATOM 765 C C . ILE A 1 95 ? -1.722 7.999 -0.144 1.00 80.38 95 ILE A C 1
ATOM 767 O O . ILE A 1 95 ? -1.901 8.510 0.962 1.00 80.38 95 ILE A O 1
ATOM 771 N N . ASN A 1 96 ? -2.749 7.727 -0.950 1.00 81.88 96 ASN A N 1
ATOM 772 C CA . ASN A 1 96 ? -4.140 7.988 -0.574 1.00 81.88 96 ASN A CA 1
ATOM 773 C C . ASN A 1 96 ? -4.722 6.828 0.265 1.00 81.88 96 ASN A C 1
ATOM 775 O O . ASN A 1 96 ? -5.390 5.937 -0.262 1.00 81.88 96 ASN A O 1
ATOM 779 N N . VAL A 1 97 ? -4.432 6.797 1.573 1.00 86.56 97 VAL A N 1
ATOM 780 C CA . VAL A 1 97 ? -4.832 5.701 2.494 1.00 86.56 97 VAL A CA 1
ATOM 781 C C . VAL A 1 97 ? -5.670 6.128 3.694 1.00 86.56 97 VAL A C 1
ATOM 783 O O . VAL A 1 97 ? -5.848 5.339 4.609 1.00 86.56 97 VAL A O 1
ATOM 786 N N . LYS A 1 98 ? -6.239 7.331 3.690 1.00 88.00 98 LYS A N 1
ATOM 787 C CA . LYS A 1 98 ? -6.789 7.968 4.896 1.00 88.00 98 LYS A CA 1
ATOM 788 C C . LYS A 1 98 ? -7.872 7.178 5.644 1.00 88.00 98 LYS A C 1
ATOM 790 O O . LYS A 1 98 ? -7.955 7.314 6.860 1.00 88.00 98 LYS A O 1
ATOM 795 N N . HIS A 1 99 ? -8.699 6.403 4.945 1.00 90.81 99 HIS A N 1
ATOM 796 C CA . HIS A 1 99 ? -9.841 5.684 5.515 1.00 90.81 99 HIS A CA 1
ATOM 797 C C . HIS A 1 99 ? -9.728 4.196 5.202 1.00 90.81 99 HIS A C 1
ATOM 799 O O . HIS A 1 99 ? -9.650 3.829 4.029 1.00 90.81 99 HIS A O 1
ATOM 805 N N . ARG A 1 100 ? -9.695 3.351 6.236 1.00 90.06 100 ARG A N 1
ATOM 806 C CA . ARG A 1 100 ? -9.474 1.910 6.090 1.00 90.06 100 ARG A CA 1
ATOM 807 C C . ARG A 1 100 ? -10.425 1.087 6.942 1.00 90.06 100 ARG A C 1
ATOM 809 O O . ARG A 1 100 ? -10.709 1.431 8.090 1.00 90.06 100 ARG A O 1
ATOM 816 N N . ASN A 1 101 ? -10.867 -0.017 6.354 1.00 88.69 101 ASN A N 1
ATOM 817 C CA . ASN A 1 101 ? -11.524 -1.101 7.068 1.00 88.69 101 ASN A CA 1
ATOM 818 C C . ASN A 1 101 ? -10.466 -1.966 7.755 1.00 88.69 101 ASN A C 1
ATOM 820 O O . A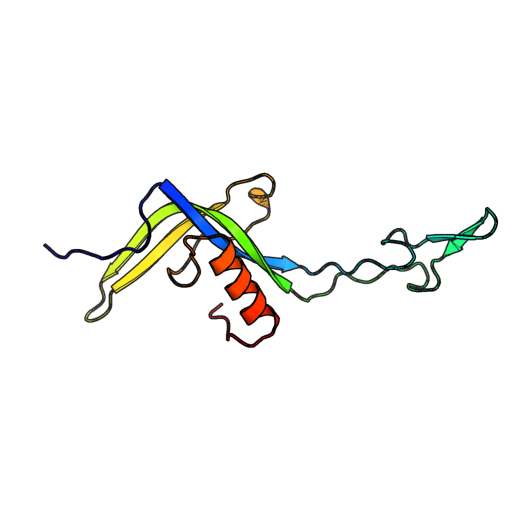SN A 1 101 ? -9.308 -2.001 7.332 1.00 88.69 101 ASN A O 1
ATOM 824 N N . GLU A 1 102 ? -10.878 -2.695 8.786 1.00 86.62 102 GLU A N 1
ATOM 825 C CA . GLU A 1 102 ? -9.995 -3.592 9.537 1.00 86.62 102 GLU A CA 1
ATOM 826 C C . GLU A 1 102 ? -9.360 -4.686 8.655 1.00 86.62 102 GLU A C 1
ATOM 828 O O . GLU A 1 102 ? -8.216 -5.078 8.883 1.00 86.62 102 GLU A O 1
ATOM 833 N N . SER A 1 103 ? -10.057 -5.111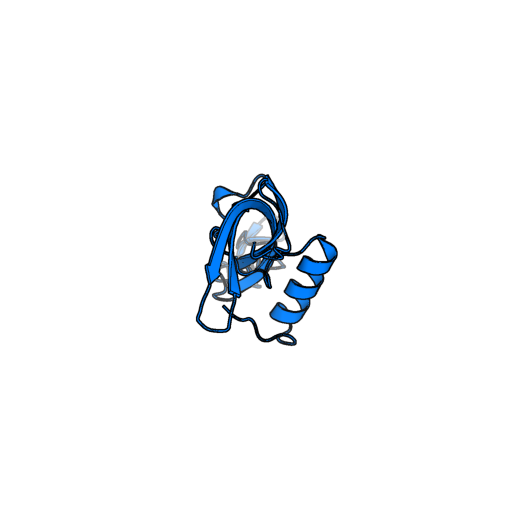 7.593 1.00 87.06 103 SER A N 1
ATOM 834 C CA . SER A 1 103 ? -9.573 -6.080 6.597 1.00 87.06 103 SER A CA 1
ATOM 835 C C . SER A 1 103 ? -8.409 -5.573 5.738 1.00 87.06 103 SER A C 1
ATOM 837 O O . SER A 1 103 ? -7.675 -6.375 5.172 1.00 87.06 103 SER A O 1
ATOM 839 N N . MET A 1 104 ? -8.211 -4.253 5.648 1.00 87.31 104 MET A N 1
ATOM 840 C CA . MET A 1 104 ? -7.120 -3.626 4.888 1.00 87.31 104 MET A CA 1
ATOM 841 C C . MET A 1 104 ? -5.954 -3.173 5.776 1.00 87.31 104 MET A C 1
ATOM 843 O O . MET A 1 104 ? -5.121 -2.367 5.339 1.00 87.31 104 MET A O 1
ATOM 847 N N . LEU A 1 105 ? -5.924 -3.634 7.027 1.00 92.62 105 LEU A N 1
ATOM 848 C CA . LEU A 1 105 ? -4.878 -3.340 7.994 1.00 92.62 105 LEU A CA 1
ATOM 849 C C . LEU A 1 105 ? -4.261 -4.635 8.528 1.00 92.62 105 LEU A C 1
ATOM 851 O O . LEU A 1 105 ? -4.953 -5.552 8.983 1.00 92.62 105 LEU A O 1
ATOM 855 N N . PHE A 1 106 ? -2.936 -4.676 8.516 1.00 94.31 106 PHE A N 1
ATOM 856 C CA . PHE A 1 106 ? -2.121 -5.855 8.789 1.00 94.31 106 PHE A CA 1
ATOM 857 C C . PHE A 1 106 ? -1.097 -5.540 9.872 1.00 94.31 106 PHE A C 1
ATOM 859 O O . PHE A 1 106 ? -0.613 -4.407 9.966 1.00 94.31 106 PHE A O 1
ATOM 866 N N . LYS A 1 107 ? -0.782 -6.526 10.716 1.00 92.88 107 LYS A N 1
ATOM 867 C CA . LYS A 1 107 ? 0.187 -6.321 11.801 1.00 92.88 107 LYS A CA 1
ATOM 868 C C . LYS A 1 107 ? 1.612 -6.366 11.269 1.00 92.88 107 LYS A C 1
ATOM 870 O O . LYS A 1 107 ? 2.452 -5.590 11.719 1.00 92.88 107 LYS A O 1
ATOM 875 N N . THR A 1 108 ? 1.873 -7.230 10.291 1.00 94.00 108 THR A N 1
ATOM 876 C CA . THR A 1 108 ? 3.200 -7.405 9.695 1.00 94.00 108 THR A CA 1
ATOM 877 C C . THR A 1 108 ? 3.234 -6.955 8.236 1.00 94.00 108 THR A C 1
ATOM 879 O O . THR A 1 108 ? 2.209 -6.846 7.560 1.00 94.00 108 THR A O 1
ATOM 882 N N . GLU A 1 109 ? 4.442 -6.668 7.752 1.00 93.19 109 GLU A N 1
ATOM 883 C CA . GLU A 1 109 ? 4.682 -6.353 6.340 1.00 93.19 109 GLU A CA 1
ATOM 884 C C . GLU A 1 109 ? 4.402 -7.562 5.441 1.00 93.19 109 GLU A C 1
ATOM 886 O O . GLU A 1 109 ? 3.879 -7.417 4.337 1.00 93.19 109 GLU A O 1
ATOM 891 N N . GLU A 1 110 ? 4.731 -8.756 5.933 1.00 93.56 110 GLU A N 1
ATOM 892 C CA . GLU A 1 110 ? 4.567 -10.031 5.234 1.00 93.56 110 GLU A CA 1
ATOM 893 C C . GLU A 1 110 ? 3.088 -10.297 4.932 1.00 93.56 110 GLU A C 1
ATOM 895 O O . GLU A 1 110 ? 2.737 -10.501 3.772 1.00 93.56 110 GLU A O 1
ATOM 900 N N . GLU A 1 111 ? 2.210 -10.159 5.934 1.00 92.56 111 GLU A N 1
ATOM 901 C CA . GLU A 1 111 ? 0.754 -10.292 5.773 1.00 92.56 111 GLU A CA 1
ATOM 902 C C . GLU A 1 111 ? 0.208 -9.327 4.707 1.00 92.56 111 GLU A C 1
ATOM 904 O O . GLU A 1 111 ? -0.588 -9.706 3.844 1.00 92.56 111 GLU A O 1
ATOM 909 N N . ALA A 1 112 ? 0.651 -8.066 4.740 1.00 92.06 112 ALA A N 1
ATOM 910 C CA . ALA A 1 112 ? 0.232 -7.065 3.764 1.00 92.06 112 ALA A CA 1
ATOM 911 C C . ALA A 1 112 ? 0.739 -7.394 2.351 1.00 92.06 112 ALA A C 1
ATOM 913 O O . ALA A 1 112 ? 0.040 -7.157 1.364 1.00 92.06 112 ALA A O 1
ATOM 914 N N . THR A 1 113 ? 1.951 -7.940 2.251 1.00 92.25 113 THR A N 1
ATOM 915 C CA . THR A 1 113 ? 2.580 -8.321 0.983 1.00 92.25 113 THR A CA 1
ATOM 916 C C . THR A 1 113 ? 1.859 -9.506 0.352 1.00 92.25 113 THR A C 1
ATOM 918 O O . THR A 1 113 ? 1.523 -9.453 -0.832 1.00 92.25 113 THR A O 1
ATOM 921 N N . GLU A 1 114 ? 1.552 -10.543 1.131 1.00 92.31 114 GLU A N 1
ATOM 922 C CA . GLU A 1 114 ? 0.781 -11.702 0.671 1.00 92.31 114 GLU A CA 1
ATOM 923 C C . GLU A 1 114 ? -0.606 -11.289 0.172 1.00 92.31 114 GLU A C 1
ATOM 925 O O . GLU A 1 114 ? -1.023 -11.694 -0.915 1.00 92.31 114 GLU A O 1
ATOM 930 N N . TYR A 1 115 ? -1.287 -10.397 0.900 1.00 90.75 115 TYR A N 1
ATOM 931 C CA . TYR A 1 115 ? -2.568 -9.847 0.461 1.00 90.75 115 TYR A CA 1
ATOM 932 C C . TYR A 1 115 ? -2.450 -9.085 -0.869 1.00 90.75 115 TYR A C 1
ATOM 934 O O . TYR A 1 115 ? -3.256 -9.290 -1.780 1.00 90.75 115 TYR A O 1
ATOM 942 N N . CYS A 1 116 ? -1.432 -8.231 -1.022 1.00 89.12 116 CYS A N 1
ATOM 943 C CA . CYS A 1 116 ? -1.164 -7.529 -2.279 1.00 89.12 116 CYS A CA 1
ATOM 944 C C . CYS A 1 116 ? -0.940 -8.499 -3.443 1.00 89.12 116 CYS A C 1
ATOM 946 O O . CYS A 1 116 ? -1.501 -8.293 -4.520 1.00 89.12 116 CYS A O 1
ATOM 948 N N . ILE A 1 117 ? -0.152 -9.558 -3.237 1.00 88.69 117 ILE A N 1
ATOM 949 C CA . ILE A 1 117 ? 0.113 -10.580 -4.256 1.00 88.69 117 ILE A CA 1
ATOM 950 C C . ILE A 1 117 ? -1.190 -11.273 -4.661 1.00 88.69 117 ILE A C 1
ATOM 952 O O . ILE A 1 117 ? -1.512 -11.287 -5.851 1.00 88.69 117 ILE A O 1
ATOM 956 N N . GLY A 1 118 ? -1.977 -11.757 -3.696 1.00 87.12 118 GLY A N 1
ATOM 957 C CA . GLY A 1 118 ? -3.237 -12.453 -3.968 1.00 87.12 118 GLY A CA 1
ATOM 958 C C . GLY A 1 118 ? -4.257 -11.580 -4.707 1.00 87.12 118 GLY A C 1
ATOM 959 O O . GLY A 1 118 ? -4.897 -12.031 -5.659 1.00 87.12 118 GLY A O 1
ATOM 960 N N . VAL A 1 119 ? -4.372 -10.295 -4.352 1.00 85.62 119 VAL A N 1
ATOM 961 C CA . VAL A 1 119 ? -5.244 -9.347 -5.071 1.00 85.62 119 VAL A CA 1
ATOM 962 C C . VAL A 1 119 ? -4.727 -9.069 -6.484 1.00 85.62 119 VAL A C 1
ATOM 964 O O . VAL A 1 119 ? -5.503 -9.077 -7.442 1.00 85.62 119 VAL A O 1
ATOM 967 N N . ASN A 1 120 ? -3.422 -8.847 -6.647 1.00 85.69 120 ASN A N 1
ATOM 968 C CA . ASN A 1 120 ? -2.822 -8.552 -7.951 1.00 85.69 120 ASN A CA 1
ATOM 969 C C . ASN A 1 120 ? -2.905 -9.744 -8.917 1.00 85.69 120 ASN A C 1
ATOM 971 O O . ASN A 1 120 ? -3.097 -9.545 -10.119 1.00 85.69 120 ASN A O 1
ATOM 975 N N . MET A 1 121 ? -2.814 -10.972 -8.402 1.00 84.38 121 MET A N 1
ATOM 976 C CA . MET A 1 121 ? -3.024 -12.209 -9.162 1.00 84.38 121 MET A CA 1
ATOM 977 C C . MET A 1 121 ? -4.509 -12.531 -9.399 1.00 84.38 121 MET A C 1
ATOM 979 O O . MET A 1 121 ? -4.815 -13.448 -10.158 1.00 84.38 121 MET A O 1
ATOM 983 N N . LYS A 1 122 ? -5.433 -11.737 -8.832 1.00 78.31 122 LYS A N 1
ATOM 984 C CA . LYS A 1 122 ? -6.896 -11.943 -8.848 1.00 78.31 122 LYS A CA 1
ATOM 985 C C . LYS A 1 122 ? -7.360 -13.226 -8.154 1.00 78.31 122 LYS A C 1
ATOM 987 O O . LYS A 1 122 ? -8.452 -13.714 -8.432 1.00 78.31 122 LYS A O 1
ATOM 992 N N . GLU A 1 123 ? -6.551 -13.754 -7.248 1.00 62.84 123 GLU A N 1
ATOM 993 C CA . GLU A 1 123 ? -6.910 -14.884 -6.387 1.00 62.84 123 GLU A CA 1
ATOM 994 C C . GLU A 1 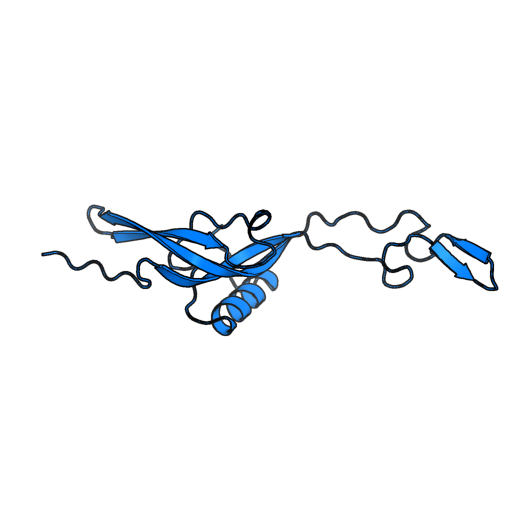123 ? -7.831 -14.432 -5.247 1.00 62.84 123 GLU A C 1
ATOM 996 O O . GLU A 1 123 ? -8.649 -15.203 -4.751 1.00 62.84 123 GLU A O 1
ATOM 1001 N N . ILE A 1 124 ? -7.745 -13.150 -4.879 1.00 66.31 124 ILE A N 1
ATOM 1002 C CA . ILE A 1 124 ? -8.573 -12.505 -3.862 1.00 66.31 124 ILE A CA 1
ATOM 1003 C C . ILE A 1 124 ? -9.406 -11.411 -4.535 1.00 66.31 124 ILE A C 1
ATOM 1005 O O . ILE A 1 124 ? -8.867 -10.502 -5.174 1.00 66.31 124 ILE A O 1
ATOM 1009 N N . SER A 1 125 ? -10.733 -11.472 -4.385 1.00 60.84 125 SER A N 1
ATOM 1010 C CA . SER A 1 125 ? -11.611 -10.379 -4.801 1.00 60.84 125 SER A CA 1
ATOM 1011 C C . SER A 1 125 ? -11.427 -9.206 -3.853 1.00 60.84 125 SER A C 1
ATOM 1013 O O . SER A 1 125 ? -11.698 -9.303 -2.658 1.00 60.84 125 SER A O 1
ATOM 1015 N N . SER A 1 126 ? -10.964 -8.089 -4.386 1.00 56.47 126 SER A N 1
ATOM 1016 C CA . SER A 1 126 ? -10.716 -6.916 -3.575 1.00 56.47 126 SER A CA 1
ATOM 1017 C C . SER A 1 126 ? -12.013 -6.149 -3.305 1.00 56.47 126 SER A C 1
ATOM 1019 O O . SER A 1 126 ? -12.633 -5.658 -4.250 1.00 56.47 126 SER A O 1
ATOM 1021 N N . GLU A 1 127 ? -12.392 -6.001 -2.039 1.00 53.28 127 GLU A N 1
ATOM 1022 C CA . GLU A 1 127 ? -13.469 -5.102 -1.610 1.00 53.28 127 GLU A CA 1
ATOM 1023 C C . GLU A 1 127 ? -12.964 -3.650 -1.657 1.00 53.28 127 GLU A C 1
ATOM 1025 O O . GLU A 1 127 ? -12.525 -3.108 -0.648 1.00 53.28 127 GLU A O 1
ATOM 1030 N N . PHE A 1 128 ? -12.918 -3.041 -2.846 1.00 49.66 128 PHE A N 1
ATOM 1031 C CA . PHE A 1 128 ? -12.617 -1.609 -3.015 1.00 49.66 128 PHE A CA 1
ATOM 1032 C C . PHE A 1 128 ? -13.881 -0.803 -3.265 1.00 49.66 128 PHE A C 1
ATOM 1034 O O . PHE A 1 128 ? -14.643 -1.205 -4.172 1.00 49.66 128 PHE A O 1
#

Sequence (128 aa):
MYTINNKFELGEECWSTYREKTVYKCPICNGKTEIVYKGYRVPCPACDGKGFEESSKYALIQCKVKIKRVIASIGKNEIDIRYNVDPIGNNWFNINVKHRNESMLFKTEEEATEYCIGVNMKEISSEF

pLDDT: mean 83.55, std 10.4, range [49.66, 94.81]

Secondary structure (DSSP, 8-state):
------SS-TT-EEEEEEEEE--PPPTTTTTSSEEEETTEEEE-TTTTTT-PPPPS-EEEEEEEEEEEEEEEEE-SS-EEEEEEEEE-STTGGG---SEEEGGGEESSHHHHHHHHHHHHTTSS----

Radius of gyration: 20.93 Å; chains: 1; bounding box: 57×28×63 Å

Foldseek 3Di:
DDDDDDPDDAFDKWKFKAKDFDADWDPQCRQVQWDADPNDIDGDPSCRSPTDPRDPDIAIDMFIWTFHDWDWDDDPPDIFIKTAIQTDDDCRVVGPDGIDGSVRIGHDNVVNVVVRVCVRVVVDDDPD